Protein AF-A0A962YV84-F1 (afdb_monomer)

Nearest PDB structures (foldseek):
  8qz3-assembly1_A  TM=5.166E-01  e=6.695E-01  Homo sapiens
  8eow-assembly1_A  TM=6.060E-01  e=5.625E+00  Rattus norvegicus
  7l2t-assembly1_B  TM=4.753E-01  e=3.726E+00  Rattus norvegicus

Foldseek 3Di:
DPQDDDDDDPVRVCVQLVCLLVVVDPDDPPDHHDPVVVVVVVVSNVCSVVVVVVVVVVVVVLVVDPVNVVVVVVVVVVVVVVPPPDDDDDDPDDDPVNVVVVD

Structure (mmCIF, N/CA/C/O backbone):
data_AF-A0A962YV84-F1
#
_entry.id   AF-A0A962YV84-F1
#
loop_
_atom_site.group_PDB
_atom_site.id
_atom_site.type_symbol
_atom_site.label_atom_id
_atom_site.label_alt_id
_atom_site.label_comp_id
_atom_site.label_asym_id
_atom_site.label_entity_id
_atom_site.label_seq_id
_atom_site.pdbx_PDB_ins_code
_atom_site.Cartn_x
_atom_site.Cartn_y
_atom_site.Cartn_z
_atom_site.occupancy
_atom_site.B_iso_or_equiv
_atom_site.auth_seq_id
_atom_site.auth_comp_id
_atom_site.auth_asym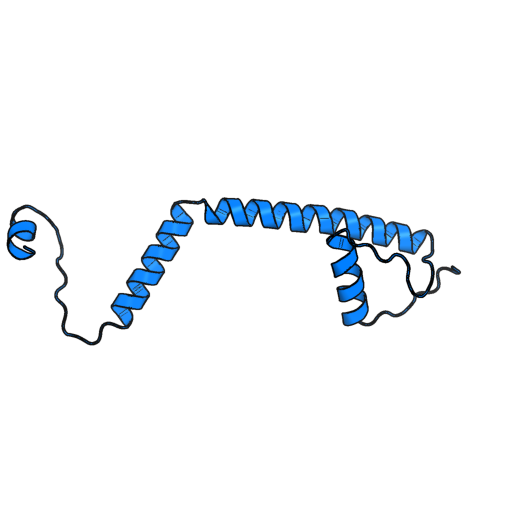_id
_atom_site.auth_atom_id
_atom_site.pdbx_PDB_model_num
ATOM 1 N N . ALA A 1 1 ? 13.436 -2.496 -28.064 1.00 61.78 1 ALA A N 1
ATOM 2 C CA . ALA A 1 1 ? 12.021 -2.086 -28.031 1.00 61.78 1 ALA A CA 1
ATOM 3 C C . ALA A 1 1 ? 11.907 -0.684 -28.610 1.00 61.78 1 ALA A C 1
ATOM 5 O O . ALA A 1 1 ? 12.604 0.204 -28.137 1.00 61.78 1 ALA A O 1
ATOM 6 N N . GLU A 1 2 ? 11.078 -0.475 -29.630 1.00 73.25 2 GLU A N 1
ATOM 7 C CA . GLU A 1 2 ? 10.985 0.791 -30.386 1.00 73.25 2 GLU A CA 1
ATOM 8 C C . GLU A 1 2 ? 10.256 1.927 -29.635 1.00 73.25 2 GLU A C 1
ATOM 10 O O . GLU A 1 2 ? 9.858 2.920 -30.233 1.00 73.25 2 GLU A O 1
ATOM 15 N N . GLY A 1 3 ? 10.026 1.788 -28.323 1.00 73.62 3 GLY A N 1
ATOM 16 C CA . GLY A 1 3 ? 9.298 2.779 -27.518 1.00 73.62 3 GLY A CA 1
ATOM 17 C C . GLY A 1 3 ? 7.810 2.894 -27.852 1.00 73.62 3 GLY A C 1
ATOM 18 O O . GLY A 1 3 ? 7.127 3.761 -27.311 1.00 73.62 3 GLY A O 1
ATOM 19 N N . GLN A 1 4 ? 7.295 2.019 -28.718 1.00 79.38 4 GLN A N 1
ATOM 20 C CA . GLN A 1 4 ? 5.891 2.022 -29.092 1.00 79.38 4 GLN A CA 1
ATOM 21 C C . GLN A 1 4 ? 5.011 1.688 -27.871 1.00 79.38 4 GLN A C 1
ATOM 23 O O . GLN A 1 4 ? 5.293 0.728 -27.139 1.00 79.38 4 GLN A O 1
ATOM 28 N N . PRO A 1 5 ? 3.942 2.464 -27.619 1.00 75.69 5 PRO A N 1
ATOM 29 C CA . PRO A 1 5 ? 3.059 2.228 -26.489 1.00 75.69 5 PRO A CA 1
ATOM 30 C C . PRO A 1 5 ? 2.317 0.900 -26.668 1.00 75.69 5 PRO A C 1
ATOM 32 O O . PRO A 1 5 ? 1.472 0.749 -27.549 1.00 75.69 5 PRO A O 1
ATOM 35 N N . THR A 1 6 ? 2.610 -0.066 -25.797 1.00 78.75 6 THR A N 1
ATOM 36 C CA . THR A 1 6 ? 1.857 -1.322 -25.729 1.00 78.75 6 THR A CA 1
ATOM 37 C C . THR A 1 6 ? 0.610 -1.103 -24.881 1.00 78.75 6 THR A C 1
ATOM 39 O O . THR A 1 6 ? 0.695 -0.660 -23.736 1.00 78.75 6 THR A O 1
ATOM 42 N N . ARG A 1 7 ? -0.567 -1.407 -25.432 1.00 81.69 7 ARG A N 1
ATOM 43 C CA . ARG A 1 7 ? -1.829 -1.287 -24.695 1.00 81.69 7 ARG A CA 1
ATOM 44 C C . ARG A 1 7 ? -2.026 -2.510 -23.803 1.00 81.69 7 ARG A C 1
ATOM 46 O O . ARG A 1 7 ? -2.344 -3.586 -24.296 1.00 81.69 7 ARG A O 1
ATOM 53 N N . MET A 1 8 ? -1.867 -2.334 -22.495 1.00 85.62 8 MET A N 1
ATOM 54 C CA . MET A 1 8 ? -2.274 -3.328 -21.499 1.00 85.62 8 MET A CA 1
ATOM 55 C C . MET A 1 8 ? -3.712 -3.057 -21.055 1.00 85.62 8 MET A C 1
ATOM 57 O O . MET A 1 8 ? -4.096 -1.905 -20.851 1.00 85.62 8 MET A O 1
ATOM 61 N N . SER A 1 9 ? -4.512 -4.111 -20.875 1.00 91.12 9 SER A N 1
ATOM 62 C CA . SER A 1 9 ? -5.784 -3.955 -20.165 1.00 91.12 9 SER A CA 1
ATOM 63 C C . SER A 1 9 ? -5.526 -3.698 -18.677 1.00 91.12 9 SER A C 1
ATOM 65 O O . SER A 1 9 ? -4.468 -4.055 -18.154 1.00 91.12 9 SER A O 1
ATOM 67 N N . PHE A 1 10 ? -6.508 -3.123 -17.978 1.00 91.88 10 PHE A N 1
ATOM 68 C CA . PHE A 1 10 ? -6.412 -2.873 -16.537 1.00 91.88 10 PHE A CA 1
ATOM 69 C C . PHE A 1 10 ? -6.016 -4.132 -15.750 1.00 91.88 10 PHE A C 1
ATOM 71 O O . PHE A 1 10 ? -5.132 -4.073 -14.903 1.00 91.88 10 PHE A O 1
ATOM 78 N N . PHE A 1 11 ? -6.604 -5.286 -16.079 1.00 93.12 11 PHE A N 1
ATOM 79 C CA . PHE A 1 11 ? -6.289 -6.552 -15.414 1.00 93.12 11 PHE A CA 1
ATOM 80 C C . PHE A 1 11 ? -4.844 -7.006 -15.643 1.00 93.12 11 PHE A C 1
ATOM 82 O O . PHE A 1 11 ? -4.211 -7.478 -14.705 1.00 93.12 11 PHE A O 1
ATOM 89 N N . HIS A 1 12 ? -4.298 -6.821 -16.850 1.00 90.00 12 HIS A N 1
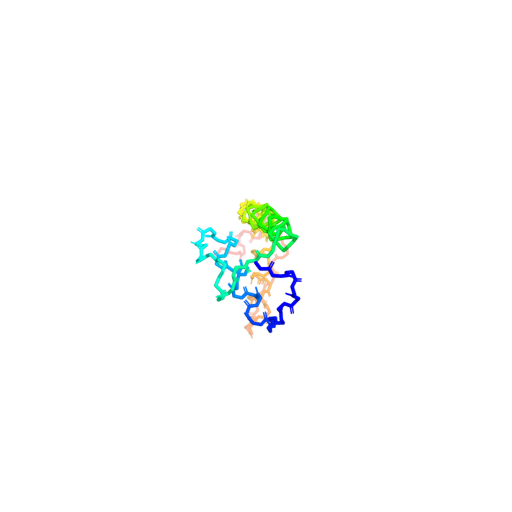ATOM 90 C CA . HIS A 1 12 ? -2.895 -7.144 -17.124 1.00 90.00 12 HIS A CA 1
ATOM 91 C C . HIS A 1 12 ? -1.949 -6.209 -16.371 1.00 90.00 12 HIS A C 1
ATOM 93 O O . HIS A 1 12 ? -0.993 -6.677 -15.764 1.00 90.00 12 HIS A O 1
ATOM 99 N N . ALA A 1 13 ? -2.238 -4.905 -16.360 1.00 91.12 13 ALA A N 1
ATOM 100 C CA . ALA A 1 13 ? -1.436 -3.932 -15.623 1.00 91.12 13 ALA A CA 1
ATOM 101 C C . ALA A 1 13 ? -1.479 -4.194 -14.107 1.00 91.12 13 ALA A C 1
ATOM 103 O O . ALA A 1 13 ? -0.446 -4.181 -13.442 1.00 91.12 13 ALA A O 1
ATOM 104 N N . PHE A 1 14 ? -2.662 -4.496 -13.565 1.00 91.81 14 PHE A N 1
ATOM 105 C CA . PHE A 1 14 ? -2.831 -4.841 -12.157 1.00 91.81 14 PHE A CA 1
ATOM 106 C C . PHE A 1 14 ? -2.093 -6.133 -11.796 1.00 91.81 14 PHE A C 1
ATOM 108 O O . PHE A 1 14 ? -1.388 -6.173 -10.790 1.00 91.81 14 PHE A O 1
ATOM 115 N N . TYR A 1 15 ? -2.196 -7.169 -12.632 1.00 91.81 15 TYR A N 1
ATOM 116 C CA . TYR A 1 15 ? -1.460 -8.420 -12.457 1.00 91.81 15 TYR A CA 1
ATOM 117 C C . TYR A 1 15 ? 0.060 -8.199 -12.492 1.00 91.81 15 TYR A C 1
ATOM 119 O O . TYR A 1 15 ? 0.761 -8.657 -11.590 1.00 91.81 15 TYR A O 1
ATOM 127 N N . PHE A 1 16 ? 0.548 -7.424 -13.470 1.00 92.12 16 PHE A N 1
ATOM 128 C CA . PHE A 1 16 ? 1.956 -7.050 -13.619 1.00 92.12 16 PHE A CA 1
ATOM 129 C C . PHE A 1 16 ? 2.514 -6.367 -12.367 1.00 92.12 16 PHE A C 1
ATOM 131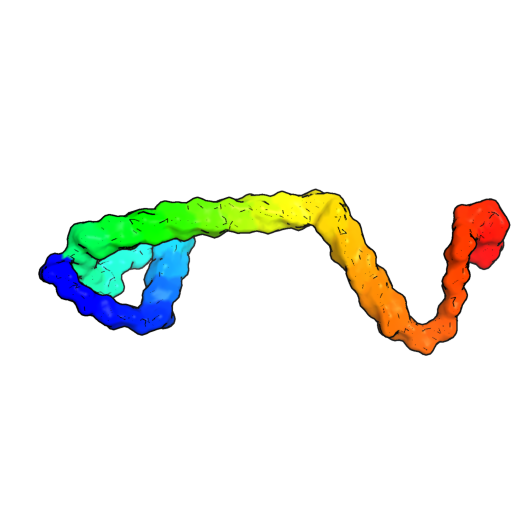 O O . PHE A 1 16 ? 3.538 -6.781 -11.818 1.00 92.12 16 PHE A O 1
ATOM 138 N N . ILE A 1 17 ? 1.818 -5.335 -11.883 1.00 92.62 17 ILE A N 1
ATOM 139 C CA . ILE A 1 17 ? 2.232 -4.608 -10.681 1.00 92.62 17 ILE A CA 1
ATOM 140 C C . ILE A 1 17 ? 2.129 -5.496 -9.444 1.00 92.62 17 ILE A C 1
ATOM 142 O O . ILE A 1 17 ? 3.011 -5.425 -8.599 1.00 92.62 17 ILE A O 1
ATOM 146 N N . SER A 1 18 ? 1.120 -6.366 -9.349 1.00 92.69 18 SER A N 1
ATOM 147 C CA . SER A 1 18 ? 0.929 -7.236 -8.184 1.00 92.69 18 SER A CA 1
ATOM 148 C C . SER A 1 18 ? 2.147 -8.126 -7.936 1.00 92.69 18 SER A C 1
ATOM 150 O O . SER A 1 18 ? 2.698 -8.089 -6.841 1.00 92.69 18 SER A O 1
ATOM 152 N N . TYR A 1 19 ? 2.626 -8.865 -8.945 1.00 92.88 19 TYR A N 1
ATOM 153 C CA . TYR A 1 19 ? 3.796 -9.735 -8.756 1.00 92.88 19 TYR A CA 1
ATOM 154 C C . TYR A 1 19 ? 5.114 -8.952 -8.673 1.00 92.88 19 TYR A C 1
ATOM 156 O O . TYR A 1 19 ? 6.091 -9.426 -8.092 1.00 92.88 19 TYR A O 1
ATOM 164 N N . THR A 1 20 ? 5.178 -7.763 -9.275 1.00 93.31 20 THR A N 1
ATOM 165 C CA . THR A 1 20 ? 6.384 -6.926 -9.247 1.00 93.31 20 THR A CA 1
ATOM 166 C C . THR A 1 20 ? 6.553 -6.267 -7.876 1.00 93.31 20 THR A C 1
ATOM 168 O O . THR A 1 20 ? 7.635 -6.319 -7.296 1.00 93.31 20 THR A O 1
ATOM 171 N N . ALA A 1 21 ? 5.475 -5.710 -7.320 1.00 93.25 21 ALA A N 1
ATOM 172 C CA . ALA A 1 21 ? 5.456 -5.048 -6.017 1.00 93.25 21 ALA A CA 1
ATOM 173 C C . ALA A 1 21 ? 5.747 -6.015 -4.860 1.00 93.25 21 ALA A C 1
ATOM 175 O O . ALA A 1 21 ? 6.395 -5.635 -3.885 1.00 93.25 21 ALA A O 1
ATOM 176 N N . THR A 1 22 ? 5.317 -7.275 -4.982 1.00 92.06 22 THR A N 1
ATOM 177 C CA . THR A 1 22 ? 5.618 -8.350 -4.020 1.00 92.06 22 THR A CA 1
ATOM 178 C C . THR A 1 22 ? 6.943 -9.056 -4.308 1.00 92.06 22 THR A C 1
ATOM 180 O O . THR A 1 22 ? 7.138 -10.187 -3.869 1.00 92.06 22 THR A O 1
ATOM 183 N N . THR A 1 23 ? 7.825 -8.435 -5.098 1.00 92.06 23 THR A N 1
ATOM 184 C CA . THR A 1 23 ? 9.181 -8.916 -5.406 1.00 92.06 23 THR A CA 1
ATOM 185 C C . THR A 1 23 ? 9.254 -10.322 -6.023 1.00 92.06 23 THR A C 1
ATOM 187 O O . THR A 1 23 ? 10.293 -10.966 -5.929 1.00 92.06 23 THR A O 1
ATOM 190 N N . ILE A 1 24 ? 8.180 -10.817 -6.657 1.00 93.94 24 ILE A N 1
ATOM 191 C CA . ILE A 1 24 ? 8.202 -12.087 -7.411 1.00 93.94 24 ILE A CA 1
ATOM 192 C C . ILE A 1 24 ? 8.907 -11.863 -8.752 1.00 93.94 24 ILE A C 1
ATOM 194 O O . ILE A 1 24 ? 9.795 -12.622 -9.118 1.00 93.94 24 ILE A O 1
ATOM 198 N N . GLY A 1 25 ? 8.521 -10.797 -9.465 1.00 87.81 25 GLY A N 1
ATOM 199 C CA . GLY A 1 25 ? 9.252 -10.271 -10.621 1.00 87.81 25 GLY A CA 1
ATOM 200 C C . GLY A 1 25 ? 9.451 -11.246 -11.789 1.00 87.81 25 GLY A C 1
ATOM 201 O O . GLY A 1 25 ? 10.581 -11.600 -12.103 1.00 87.81 25 GLY A O 1
ATOM 202 N N . PHE A 1 26 ? 8.384 -11.601 -12.515 1.00 88.12 26 PHE A N 1
ATOM 203 C CA . PHE A 1 26 ? 8.485 -12.450 -13.717 1.00 88.12 26 PHE A CA 1
ATOM 204 C C . PHE A 1 26 ? 9.210 -11.802 -14.916 1.00 88.12 26 PHE A C 1
ATOM 206 O O . PHE A 1 26 ? 9.447 -12.469 -15.917 1.00 88.12 26 PHE A O 1
ATOM 213 N N . GLY A 1 27 ? 9.583 -10.522 -14.828 1.00 84.00 27 GLY A N 1
ATOM 214 C CA . GLY A 1 27 ? 10.294 -9.797 -15.884 1.00 84.00 27 GLY A CA 1
ATOM 215 C C . GLY A 1 27 ? 9.381 -9.075 -16.884 1.00 84.00 27 GLY A C 1
ATOM 216 O O . GLY A 1 27 ? 8.188 -8.878 -16.644 1.00 84.00 27 GLY A O 1
ATOM 217 N N . GLU A 1 28 ? 9.974 -8.642 -18.001 1.00 80.38 28 GLU A N 1
ATOM 218 C CA . GLU A 1 28 ? 9.356 -7.813 -19.054 1.00 80.38 28 GLU A CA 1
ATOM 219 C C . GLU A 1 28 ? 8.651 -8.676 -20.125 1.00 80.38 28 GLU A C 1
ATOM 221 O O . GLU A 1 28 ? 9.027 -8.684 -21.296 1.00 80.38 28 GLU A O 1
ATOM 226 N N . ILE A 1 29 ? 7.651 -9.464 -19.716 1.00 72.19 29 ILE A N 1
ATOM 227 C CA . ILE A 1 29 ? 6.909 -10.388 -20.597 1.00 72.19 29 ILE A CA 1
ATOM 228 C C . ILE A 1 29 ? 5.605 -9.710 -21.074 1.00 72.19 29 ILE A C 1
ATOM 230 O O . ILE A 1 29 ? 4.925 -9.098 -20.247 1.00 72.19 29 ILE A O 1
ATOM 234 N N . PRO A 1 30 ? 5.184 -9.814 -22.358 1.00 69.50 30 PRO A N 1
ATOM 235 C CA . PRO A 1 30 ? 5.768 -10.592 -23.464 1.00 69.50 30 PRO A CA 1
ATOM 236 C C . PRO A 1 30 ? 6.807 -9.853 -24.317 1.00 69.50 30 PRO A C 1
ATOM 238 O O . PRO A 1 30 ? 7.516 -10.501 -25.079 1.00 69.50 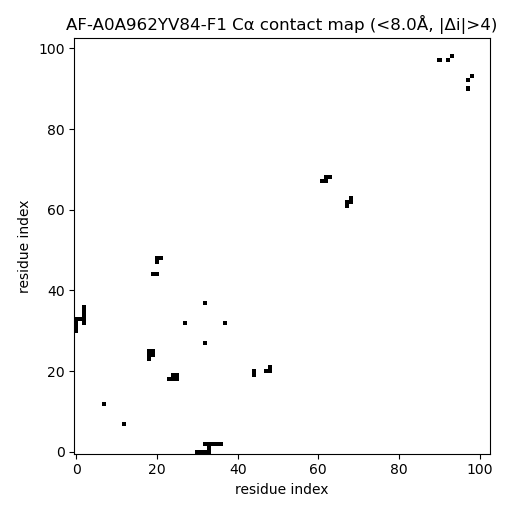30 PRO A O 1
ATOM 241 N N . ASN A 1 31 ? 6.902 -8.526 -24.207 1.00 80.31 31 ASN A N 1
ATOM 242 C CA . ASN A 1 31 ? 7.846 -7.713 -24.971 1.00 80.31 31 ASN A CA 1
ATOM 243 C C . ASN A 1 31 ? 8.722 -6.903 -24.020 1.00 80.31 31 ASN A C 1
ATOM 245 O O . ASN A 1 31 ? 8.205 -6.280 -23.092 1.00 80.31 31 ASN A O 1
ATOM 249 N N . ALA A 1 32 ? 10.020 -6.844 -24.320 1.00 85.44 32 ALA A N 1
ATOM 250 C CA . ALA A 1 32 ? 10.957 -5.997 -23.595 1.00 85.44 32 ALA A CA 1
ATOM 251 C C . ALA A 1 32 ? 10.513 -4.527 -23.628 1.00 85.44 32 ALA A C 1
ATOM 253 O O . ALA A 1 32 ? 10.010 -4.035 -24.645 1.00 85.44 32 ALA A O 1
ATOM 254 N N . PHE A 1 33 ? 10.741 -3.822 -22.528 1.00 88.50 33 PHE A N 1
ATOM 255 C CA . PHE A 1 33 ? 10.410 -2.410 -22.399 1.00 88.50 33 PHE A CA 1
ATOM 256 C C . PHE A 1 33 ? 11.489 -1.524 -23.030 1.00 88.50 33 PHE A C 1
ATOM 258 O O . PHE A 1 33 ? 12.657 -1.901 -23.142 1.00 88.50 33 PHE A O 1
ATOM 265 N N . SER A 1 34 ? 11.101 -0.332 -23.484 1.00 90.94 34 SER A N 1
ATOM 266 C CA . SER A 1 34 ? 12.061 0.726 -23.817 1.00 90.94 34 SER A CA 1
ATOM 267 C C . SER A 1 34 ? 12.660 1.332 -22.548 1.00 90.94 34 SER A C 1
ATOM 269 O O . SER A 1 34 ? 12.078 1.240 -21.470 1.00 90.94 34 SER A O 1
ATOM 271 N N . GLU A 1 35 ? 13.783 2.039 -22.672 1.00 91.31 35 GLU A N 1
ATOM 272 C CA . GLU A 1 35 ? 14.425 2.714 -21.532 1.00 91.31 35 GLU A CA 1
ATOM 273 C C . GLU A 1 35 ? 13.485 3.702 -20.816 1.00 91.31 35 GLU A C 1
ATOM 275 O O . GLU A 1 35 ? 13.448 3.767 -19.589 1.00 91.31 35 GLU A O 1
ATOM 280 N N . SER A 1 36 ? 12.637 4.408 -21.568 1.00 90.38 36 SER A N 1
ATOM 281 C CA . SER A 1 36 ? 11.605 5.286 -21.001 1.00 90.38 36 SER A CA 1
ATOM 282 C C . SER A 1 36 ? 10.534 4.526 -20.208 1.00 90.38 36 SER A C 1
ATOM 284 O O . SER A 1 36 ? 10.115 4.975 -19.143 1.00 90.38 36 SER A O 1
ATOM 286 N N . GLN A 1 37 ? 10.104 3.360 -20.696 1.00 90.31 37 GLN A N 1
ATOM 287 C CA . GLN A 1 37 ? 9.153 2.497 -19.998 1.00 90.31 37 GLN A CA 1
ATOM 288 C C . GLN A 1 37 ? 9.790 1.895 -18.741 1.00 90.31 37 GLN A C 1
ATOM 290 O O . GLN A 1 37 ? 9.155 1.874 -17.692 1.00 90.31 37 GLN A O 1
ATOM 295 N N . ARG A 1 38 ? 11.062 1.489 -18.804 1.00 92.19 38 ARG A N 1
ATOM 296 C CA . ARG A 1 38 ? 11.818 1.006 -17.639 1.00 92.19 38 ARG A CA 1
ATOM 297 C C . ARG A 1 38 ? 11.918 2.057 -16.550 1.00 92.19 38 ARG A C 1
ATOM 299 O O . ARG A 1 38 ? 11.646 1.740 -15.398 1.00 92.19 38 ARG A O 1
ATOM 306 N N . LEU A 1 39 ? 12.227 3.304 -16.904 1.00 94.19 39 LEU A N 1
ATOM 307 C CA . LEU A 1 39 ? 12.256 4.407 -15.942 1.00 94.19 39 LEU A CA 1
ATOM 308 C C . LEU A 1 39 ? 10.906 4.569 -15.227 1.00 94.19 39 LEU A C 1
ATOM 310 O O . LEU A 1 39 ? 10.863 4.725 -14.007 1.00 94.19 39 LEU A O 1
ATOM 314 N N . TRP A 1 40 ? 9.803 4.474 -15.974 1.00 92.12 40 TRP A N 1
ATOM 315 C CA . TRP A 1 40 ? 8.463 4.509 -15.394 1.00 92.12 40 TRP A CA 1
ATOM 316 C C . TRP A 1 40 ? 8.207 3.331 -14.444 1.00 92.12 40 TRP A C 1
ATOM 318 O O . TRP A 1 40 ? 7.740 3.530 -13.324 1.00 92.12 40 TRP A O 1
ATOM 328 N N . ILE A 1 41 ? 8.569 2.111 -14.843 1.00 92.44 41 ILE A N 1
ATOM 329 C CA . ILE A 1 41 ? 8.404 0.927 -13.993 1.00 92.44 41 ILE A CA 1
ATOM 330 C C . ILE A 1 41 ? 9.277 1.003 -12.736 1.00 92.44 41 ILE A C 1
ATOM 332 O O . ILE A 1 41 ? 8.805 0.640 -11.663 1.00 92.44 41 ILE A O 1
ATOM 336 N N . ILE A 1 42 ? 10.498 1.537 -12.821 1.00 94.88 42 ILE A N 1
ATOM 337 C CA . ILE A 1 42 ? 11.366 1.778 -11.658 1.00 94.88 42 ILE A CA 1
ATOM 338 C C . ILE A 1 42 ? 10.670 2.697 -10.645 1.00 94.88 42 ILE A C 1
ATOM 340 O O . ILE A 1 42 ? 10.659 2.397 -9.450 1.00 94.88 42 ILE A O 1
ATOM 344 N N . LEU A 1 43 ? 10.036 3.781 -11.107 1.00 95.88 43 LEU A N 1
ATOM 345 C CA . LEU A 1 43 ? 9.245 4.656 -10.236 1.00 95.88 43 LEU A CA 1
ATOM 346 C C . LEU A 1 43 ? 8.078 3.899 -9.589 1.00 95.88 43 LEU A C 1
ATOM 348 O O . LEU A 1 43 ? 7.888 3.994 -8.375 1.00 95.88 43 LEU A O 1
ATOM 352 N N . CYS A 1 44 ? 7.328 3.107 -10.363 1.00 94.75 44 CYS A N 1
ATOM 353 C CA . CYS A 1 44 ? 6.244 2.280 -9.828 1.00 94.75 44 CYS A CA 1
ATOM 354 C C . CYS A 1 44 ? 6.738 1.285 -8.767 1.00 94.75 44 CYS A C 1
ATOM 356 O O . CYS A 1 44 ? 6.076 1.122 -7.743 1.00 94.75 44 CYS A O 1
ATOM 358 N N . ILE A 1 45 ? 7.899 0.653 -8.976 1.00 94.62 45 ILE A N 1
ATOM 359 C CA . ILE A 1 45 ? 8.507 -0.279 -8.019 1.00 94.62 45 ILE A CA 1
ATOM 360 C C . ILE A 1 45 ? 8.769 0.434 -6.695 1.00 94.62 45 ILE A C 1
ATOM 362 O O . ILE A 1 45 ? 8.224 0.013 -5.675 1.00 94.62 45 ILE A O 1
ATOM 366 N N . TYR A 1 46 ? 9.525 1.536 -6.700 1.00 95.25 46 TYR A N 1
ATOM 367 C CA . TYR A 1 46 ? 9.863 2.243 -5.462 1.00 95.25 46 TYR A CA 1
ATOM 368 C C . TYR A 1 46 ? 8.624 2.751 -4.719 1.00 95.25 46 TYR A C 1
ATOM 370 O O . TYR A 1 46 ? 8.525 2.570 -3.506 1.00 95.25 46 TYR A O 1
ATOM 378 N N . LEU A 1 47 ? 7.645 3.313 -5.435 1.00 95.62 47 LEU A N 1
ATOM 379 C CA . LEU A 1 47 ? 6.388 3.757 -4.829 1.00 95.62 47 LEU A CA 1
ATOM 380 C C . LEU A 1 47 ? 5.595 2.591 -4.227 1.00 95.62 47 LEU A C 1
ATOM 382 O O . LEU A 1 47 ? 5.089 2.706 -3.112 1.00 95.62 47 LEU A O 1
ATOM 386 N N . SER A 1 48 ? 5.501 1.466 -4.941 1.00 94.62 48 SER A N 1
ATOM 387 C CA . SER A 1 48 ? 4.752 0.299 -4.471 1.00 94.62 48 SER A CA 1
ATOM 388 C C . SER A 1 48 ? 5.375 -0.311 -3.216 1.00 94.62 48 SER A C 1
ATOM 390 O O . SER A 1 48 ? 4.657 -0.552 -2.248 1.00 94.62 48 SER A O 1
ATOM 392 N N . VAL A 1 49 ? 6.702 -0.487 -3.198 1.00 94.06 49 VAL A N 1
ATOM 393 C CA . VAL A 1 49 ? 7.438 -1.086 -2.078 1.00 94.06 49 VAL A CA 1
ATOM 394 C C . VAL A 1 49 ? 7.312 -0.232 -0.822 1.00 94.06 49 VAL A C 1
ATOM 396 O O . VAL A 1 49 ? 6.960 -0.748 0.237 1.00 94.06 49 VAL A O 1
ATOM 399 N N . ILE A 1 50 ? 7.522 1.082 -0.943 1.00 94.81 50 ILE A N 1
ATOM 400 C CA . ILE A 1 50 ? 7.348 2.016 0.176 1.00 94.81 50 ILE A CA 1
ATOM 401 C C . ILE A 1 50 ? 5.891 1.995 0.662 1.00 94.81 50 ILE A C 1
ATOM 403 O O . ILE A 1 50 ? 5.640 1.922 1.866 1.00 94.81 50 ILE A O 1
ATOM 407 N N . GLY A 1 51 ? 4.930 2.015 -0.267 1.00 94.19 51 GLY A N 1
ATOM 408 C CA . GLY A 1 51 ? 3.503 2.050 0.036 1.00 94.19 51 GLY A CA 1
ATOM 409 C C . GLY A 1 51 ? 3.014 0.830 0.815 1.00 94.19 51 GLY A C 1
ATOM 410 O O . GLY A 1 51 ? 2.364 0.992 1.852 1.00 94.19 51 GLY A O 1
ATOM 411 N N . TRP A 1 52 ? 3.326 -0.390 0.363 1.00 91.88 52 TRP A N 1
ATOM 412 C CA . TRP A 1 52 ? 2.872 -1.594 1.065 1.00 91.88 52 TRP A CA 1
ATOM 413 C C . TRP A 1 52 ? 3.637 -1.820 2.374 1.00 91.88 52 TRP A C 1
ATOM 415 O O . TRP A 1 52 ? 3.009 -2.185 3.367 1.00 91.88 52 TRP A O 1
ATOM 425 N N . ALA A 1 53 ? 4.945 -1.534 2.424 1.00 93.50 53 ALA A N 1
ATOM 426 C CA . ALA A 1 53 ? 5.737 -1.664 3.648 1.00 93.50 53 ALA A CA 1
ATOM 427 C C . ALA A 1 53 ? 5.229 -0.726 4.754 1.00 93.50 53 ALA A C 1
ATOM 429 O O . ALA A 1 53 ? 4.998 -1.164 5.884 1.00 93.50 53 ALA A O 1
ATOM 430 N N . TYR A 1 54 ? 4.973 0.545 4.417 1.00 95.75 54 TYR A N 1
ATOM 431 C CA . TYR A 1 54 ? 4.361 1.497 5.345 1.00 95.75 54 TYR A CA 1
ATOM 432 C C . TYR A 1 54 ? 2.966 1.038 5.773 1.00 95.75 54 TYR A C 1
ATOM 434 O O . TYR A 1 54 ? 2.649 1.069 6.958 1.00 95.75 54 TYR A O 1
ATOM 442 N N . SER A 1 55 ? 2.146 0.571 4.827 1.00 95.12 55 SER A N 1
ATOM 443 C CA . SER A 1 55 ? 0.776 0.127 5.106 1.00 95.12 55 SER A CA 1
ATOM 444 C C . SER A 1 55 ? 0.736 -1.057 6.075 1.00 95.12 55 SER A C 1
ATOM 446 O O . SER A 1 55 ? -0.080 -1.056 6.992 1.00 95.12 55 SER A O 1
ATOM 448 N N . ILE A 1 56 ? 1.635 -2.037 5.930 1.00 95.12 56 ILE A N 1
ATOM 449 C CA . ILE A 1 56 ? 1.761 -3.145 6.889 1.00 95.12 56 ILE A CA 1
ATOM 450 C C . ILE A 1 56 ? 2.224 -2.627 8.250 1.00 95.12 56 ILE A C 1
ATOM 452 O O . ILE A 1 56 ? 1.627 -2.988 9.262 1.00 95.12 56 ILE A O 1
ATOM 456 N N . GLY A 1 57 ? 3.236 -1.757 8.293 1.00 94.75 57 GLY A N 1
ATOM 457 C CA . GLY A 1 57 ? 3.700 -1.156 9.546 1.00 94.75 57 GLY A CA 1
ATOM 458 C C . GLY A 1 57 ? 2.591 -0.394 10.277 1.00 94.75 57 GLY A C 1
ATOM 459 O O . GLY A 1 57 ? 2.363 -0.616 11.464 1.00 94.75 57 GLY A O 1
ATOM 460 N N . ALA A 1 58 ? 1.847 0.445 9.557 1.00 94.81 58 ALA A N 1
ATOM 461 C CA . ALA A 1 58 ? 0.720 1.205 10.084 1.00 94.81 58 ALA A CA 1
ATOM 462 C C . ALA A 1 58 ? -0.426 0.293 10.545 1.00 94.81 58 ALA A C 1
ATOM 464 O O . ALA A 1 58 ? -1.004 0.524 11.605 1.00 94.81 58 ALA A O 1
ATOM 465 N N . LEU A 1 59 ? -0.732 -0.768 9.791 1.00 94.38 59 LEU A N 1
ATOM 466 C CA . LEU A 1 59 ? -1.753 -1.744 10.168 1.00 94.38 59 LEU A CA 1
ATOM 467 C C . LEU A 1 59 ? -1.368 -2.486 11.454 1.00 94.38 59 LEU A C 1
ATOM 469 O O . LEU A 1 59 ? -2.196 -2.622 12.351 1.00 94.38 59 LEU A O 1
ATOM 473 N N . LEU A 1 60 ? -0.117 -2.936 11.567 1.00 93.81 60 LEU A N 1
ATOM 474 C CA . LEU A 1 60 ? 0.386 -3.596 12.772 1.00 93.81 60 LEU A CA 1
ATOM 475 C C . LEU A 1 60 ? 0.377 -2.650 13.978 1.00 93.81 60 LEU A C 1
ATOM 477 O O . LEU A 1 60 ? -0.065 -3.053 15.053 1.00 93.81 60 LEU A O 1
ATOM 481 N N . ALA A 1 61 ? 0.791 -1.394 13.795 1.00 93.00 61 ALA A N 1
ATOM 482 C CA . ALA A 1 61 ? 0.730 -0.374 14.839 1.00 93.00 61 ALA A CA 1
ATOM 483 C C . ALA A 1 61 ? -0.716 -0.118 15.298 1.00 93.00 61 ALA A C 1
ATOM 485 O O . ALA A 1 61 ? -0.985 -0.092 16.496 1.00 93.00 61 ALA A O 1
ATOM 486 N N . LEU A 1 62 ? -1.665 -0.019 14.360 1.00 91.81 62 LEU A N 1
ATOM 487 C CA . LEU A 1 62 ? -3.084 0.171 14.667 1.00 91.81 62 LEU A CA 1
ATOM 488 C C . LEU A 1 62 ? -3.679 -1.021 15.430 1.00 91.81 62 LEU A C 1
ATOM 490 O O . LEU A 1 62 ? -4.469 -0.831 16.350 1.00 91.81 62 LEU A O 1
ATOM 494 N N . LEU A 1 63 ? -3.297 -2.253 15.083 1.00 88.75 63 LEU A N 1
ATOM 495 C CA . LEU A 1 63 ? -3.746 -3.454 15.799 1.00 88.75 63 LEU A CA 1
ATOM 496 C C . LEU A 1 63 ? -3.218 -3.512 17.244 1.00 88.75 63 LEU A C 1
ATOM 498 O O . LEU A 1 63 ? -3.882 -4.068 18.125 1.00 88.75 63 LEU A O 1
ATOM 502 N N . GLN A 1 64 ? -2.041 -2.935 17.493 1.00 88.31 64 GLN A N 1
ATOM 503 C CA . GLN A 1 64 ? -1.446 -2.825 18.827 1.00 88.31 64 GLN A CA 1
ATOM 504 C C . GLN A 1 64 ? -1.977 -1.625 19.628 1.00 88.31 64 GLN A C 1
ATOM 506 O O . GLN A 1 64 ? -1.790 -1.580 20.843 1.00 88.31 64 GLN A O 1
ATOM 511 N N . ASP A 1 65 ? -2.668 -0.678 18.988 1.00 91.38 65 ASP A N 1
ATOM 512 C CA . ASP A 1 65 ? -3.201 0.514 19.644 1.00 91.38 65 ASP A CA 1
ATOM 513 C C . ASP A 1 65 ? -4.341 0.157 20.621 1.00 91.38 65 ASP A C 1
ATOM 515 O O . ASP A 1 65 ? -5.388 -0.394 20.255 1.00 91.38 65 ASP A O 1
ATOM 519 N N . GLN A 1 66 ? -4.151 0.504 21.896 1.00 85.88 66 GLN A N 1
ATOM 520 C CA . GLN A 1 66 ? -5.121 0.247 22.959 1.00 85.88 66 GLN A CA 1
ATOM 521 C C . GLN A 1 66 ? -6.459 0.966 22.719 1.00 85.88 66 GLN A C 1
ATOM 523 O O . GLN A 1 66 ? -7.514 0.423 23.058 1.00 85.88 66 GLN A O 1
ATOM 528 N N . ASN A 1 67 ? -6.444 2.155 22.110 1.00 86.44 67 ASN A N 1
ATOM 529 C CA . ASN A 1 67 ? -7.648 2.899 21.749 1.00 86.44 67 ASN A CA 1
ATOM 530 C C . ASN A 1 67 ? -8.425 2.179 20.650 1.00 86.44 67 ASN A C 1
ATOM 532 O O . ASN A 1 67 ? -9.649 2.075 20.745 1.00 86.44 67 AS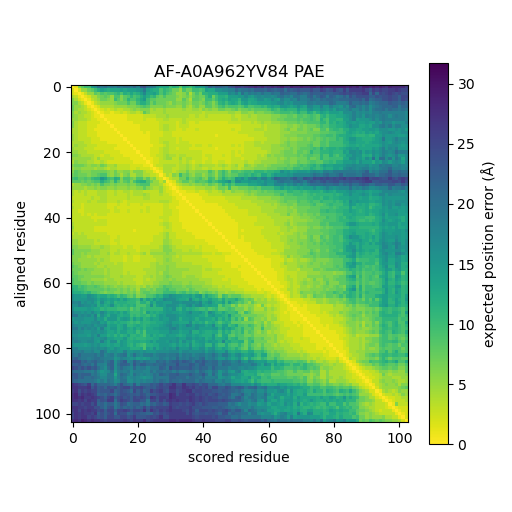N A O 1
ATOM 536 N N . PHE A 1 68 ? -7.732 1.626 19.650 1.00 84.25 68 PHE A N 1
ATOM 537 C CA . PHE A 1 68 ? -8.373 0.824 18.608 1.00 84.25 68 PHE A CA 1
ATOM 538 C C . PHE A 1 68 ? -9.038 -0.421 19.207 1.00 84.25 68 PHE A C 1
ATOM 540 O O . PHE A 1 68 ? -10.219 -0.682 18.961 1.00 84.25 68 PHE A O 1
ATOM 547 N N . GLN A 1 69 ? -8.333 -1.148 20.078 1.00 86.56 69 GLN A N 1
ATOM 548 C CA . GLN A 1 69 ? -8.907 -2.304 20.773 1.00 86.56 69 GLN A CA 1
ATOM 549 C C . GLN A 1 69 ? -10.114 -1.926 21.643 1.00 86.56 69 GLN A C 1
ATOM 551 O O . GLN A 1 69 ? -11.117 -2.646 21.659 1.00 86.56 69 GLN A O 1
ATOM 556 N N . ASN A 1 70 ? -10.052 -0.787 22.338 1.00 89.19 70 ASN A N 1
ATOM 557 C CA . ASN A 1 70 ? -11.158 -0.277 23.144 1.00 89.19 70 ASN A CA 1
ATOM 558 C C . ASN A 1 70 ? -12.367 0.089 22.273 1.00 89.19 70 ASN A C 1
ATOM 560 O O . ASN A 1 70 ? -13.484 -0.320 22.590 1.00 89.19 70 ASN A O 1
ATOM 564 N N . ALA A 1 71 ? -12.159 0.773 21.146 1.00 87.94 71 ALA A N 1
ATOM 565 C CA . ALA A 1 71 ? -13.218 1.114 20.200 1.00 87.94 71 ALA A CA 1
ATOM 566 C C . ALA A 1 71 ? -13.889 -0.143 19.620 1.00 87.94 71 ALA A C 1
ATOM 568 O O . ALA A 1 71 ? -15.118 -0.248 19.613 1.00 87.94 71 ALA A O 1
ATOM 569 N N . VAL A 1 72 ? -13.099 -1.147 19.219 1.00 89.69 72 VAL A N 1
ATOM 570 C CA . VAL A 1 72 ? -13.619 -2.441 18.746 1.00 89.69 72 VAL A CA 1
ATOM 571 C C . VAL A 1 72 ? -14.417 -3.150 19.844 1.00 89.69 72 VAL A C 1
ATOM 573 O O . VAL A 1 72 ? -15.488 -3.696 19.567 1.00 89.69 72 VAL A O 1
ATOM 576 N N . ARG A 1 73 ? -13.941 -3.130 21.097 1.00 87.69 73 ARG A N 1
ATOM 577 C CA . ARG A 1 73 ? -14.646 -3.729 22.243 1.00 87.69 73 ARG A CA 1
ATOM 578 C C . ARG A 1 73 ? -15.986 -3.040 22.501 1.00 87.69 73 ARG A C 1
ATOM 580 O O . ARG A 1 73 ? -16.995 -3.732 22.627 1.00 87.69 73 ARG A O 1
ATOM 587 N N . VAL A 1 74 ? -16.020 -1.708 22.508 1.00 90.62 74 VAL A N 1
ATOM 588 C CA . VAL A 1 74 ? -17.254 -0.919 22.667 1.00 90.62 74 VAL A CA 1
ATOM 589 C C . VAL A 1 74 ? -18.228 -1.194 21.522 1.00 90.62 74 VAL A C 1
ATOM 591 O O . VAL A 1 74 ? -19.413 -1.417 21.762 1.00 90.62 74 VAL A O 1
ATOM 594 N N . GLN A 1 75 ? -17.752 -1.261 20.276 1.00 90.62 75 GLN A N 1
ATOM 595 C CA . GLN A 1 75 ? -18.608 -1.565 19.130 1.00 90.62 75 GLN A CA 1
ATOM 596 C C . GLN A 1 75 ? -19.193 -2.982 19.194 1.00 90.62 75 GLN A C 1
ATOM 598 O O . GLN A 1 75 ? -20.370 -3.175 18.881 1.00 90.62 75 GLN A O 1
ATOM 603 N N . ARG A 1 76 ? -18.406 -3.973 19.637 1.00 90.31 76 ARG A N 1
ATOM 604 C CA . ARG A 1 76 ? -18.904 -5.334 19.891 1.00 90.31 76 ARG A CA 1
ATOM 605 C C . ARG A 1 76 ? -19.947 -5.346 21.006 1.00 90.31 76 ARG A C 1
ATOM 607 O O . ARG A 1 76 ? -21.016 -5.910 20.797 1.00 90.31 76 ARG A O 1
ATOM 614 N N . PHE A 1 77 ? -19.674 -4.687 22.132 1.00 90.12 77 PHE A N 1
ATOM 615 C CA . PHE A 1 77 ? -20.619 -4.574 23.245 1.00 90.12 77 PHE A CA 1
ATOM 616 C C . PHE A 1 77 ? -21.941 -3.936 22.799 1.00 90.12 77 PHE A C 1
ATOM 618 O O . PHE A 1 77 ? -23.000 -4.528 22.980 1.00 90.12 77 PHE A O 1
ATOM 625 N N . ASN A 1 78 ? -21.888 -2.804 22.093 1.00 90.06 78 ASN A N 1
ATOM 626 C CA . ASN A 1 78 ? -23.074 -2.144 21.543 1.00 90.06 78 ASN A CA 1
ATOM 627 C C . ASN A 1 78 ? -23.863 -3.043 20.585 1.00 90.06 78 ASN A C 1
ATOM 629 O O . ASN A 1 78 ? -25.093 -3.002 20.566 1.00 90.06 78 ASN A O 1
ATOM 633 N N . ARG A 1 79 ? -23.179 -3.865 19.778 1.00 90.38 79 ARG A N 1
ATOM 634 C CA . ARG A 1 79 ? -23.847 -4.813 18.880 1.00 90.38 79 ARG A CA 1
ATOM 635 C C . ARG A 1 79 ? -24.580 -5.903 19.657 1.00 90.38 79 ARG A C 1
ATOM 637 O O . ARG A 1 79 ? -25.704 -6.221 19.278 1.00 90.38 79 ARG A O 1
ATOM 644 N N . VAL A 1 80 ? -23.973 -6.427 20.722 1.00 88.75 80 VAL A N 1
ATOM 645 C CA . VAL A 1 80 ? -24.598 -7.411 21.621 1.00 88.75 80 VAL A CA 1
ATOM 646 C C . VAL A 1 80 ? -25.820 -6.802 22.304 1.00 88.75 80 VAL A C 1
ATOM 648 O O . VAL A 1 80 ? -26.905 -7.360 22.186 1.00 88.75 80 VAL A O 1
ATOM 651 N N . VAL A 1 81 ? -25.685 -5.616 22.908 1.00 89.06 81 VAL A N 1
ATOM 652 C CA . VAL A 1 81 ? -26.802 -4.907 23.558 1.00 89.06 81 VAL A CA 1
ATOM 653 C C . VAL A 1 81 ? -27.947 -4.652 22.572 1.00 89.06 81 VAL A C 1
ATOM 655 O O . VAL A 1 81 ? -29.100 -4.897 22.900 1.00 89.06 81 VAL A O 1
ATOM 658 N N . ARG A 1 82 ? -27.652 -4.249 21.327 1.00 87.81 82 ARG A N 1
ATOM 659 C CA . ARG A 1 82 ? -28.677 -4.067 20.280 1.00 87.81 82 ARG A CA 1
ATOM 660 C C . ARG A 1 82 ? -29.423 -5.348 19.890 1.00 87.81 82 ARG A C 1
ATOM 662 O O . ARG A 1 82 ? -30.519 -5.244 19.352 1.00 87.81 82 ARG A O 1
ATOM 669 N N . HIS A 1 83 ? -28.825 -6.524 20.077 1.00 89.81 83 HIS A N 1
ATOM 670 C CA . HIS A 1 83 ? -29.458 -7.809 19.754 1.00 89.81 83 HIS A CA 1
ATOM 671 C C . HIS A 1 83 ? -30.140 -8.456 20.962 1.00 89.81 83 HIS A C 1
ATOM 673 O O . HIS A 1 83 ? -30.822 -9.466 20.789 1.00 89.81 83 HIS A O 1
ATOM 679 N N . LEU A 1 84 ? -29.987 -7.889 22.160 1.00 87.81 84 LEU A N 1
ATOM 680 C CA . LEU A 1 84 ? -30.626 -8.394 23.364 1.00 87.81 84 LEU A CA 1
ATOM 681 C C . LEU A 1 84 ? -32.137 -8.129 23.270 1.00 87.81 84 LEU A C 1
ATOM 683 O O . LEU A 1 84 ? -32.583 -6.983 23.280 1.00 87.81 84 LEU A O 1
ATOM 687 N N . ARG A 1 85 ? -32.921 -9.198 23.093 1.00 84.56 85 ARG A N 1
ATOM 688 C CA . ARG A 1 85 ? -34.395 -9.146 22.979 1.00 84.56 85 ARG A CA 1
ATOM 689 C C . ARG A 1 85 ? -35.113 -9.468 24.288 1.00 84.56 85 ARG A C 1
ATOM 691 O O . ARG A 1 85 ? -36.338 -9.437 24.344 1.00 84.56 85 ARG A O 1
ATOM 698 N N . GLU A 1 86 ? -34.350 -9.808 25.313 1.00 85.81 86 GLU A N 1
ATOM 699 C CA . GLU A 1 86 ? 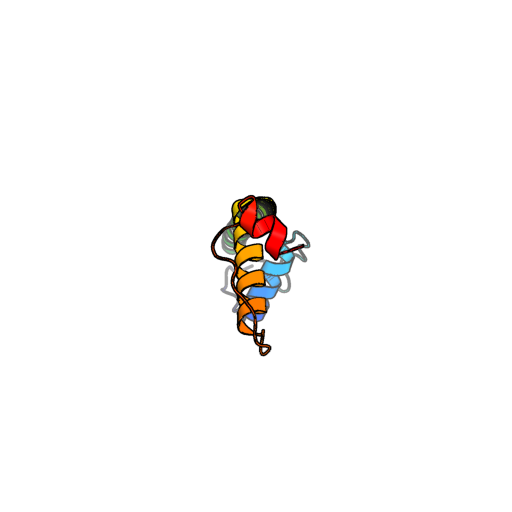-34.832 -10.176 26.638 1.00 85.81 86 GLU A CA 1
ATOM 700 C C . GLU A 1 86 ? -34.956 -8.910 27.496 1.00 85.81 86 GLU A C 1
ATOM 702 O O . GLU A 1 86 ? -34.148 -7.991 27.329 1.00 85.81 86 GLU A O 1
ATOM 707 N N . PRO A 1 87 ? -35.933 -8.826 28.413 1.00 82.94 87 PRO A N 1
ATOM 708 C CA . PRO A 1 87 ? -35.973 -7.737 29.377 1.00 82.94 87 PRO A CA 1
ATOM 709 C C . PRO A 1 87 ? -34.693 -7.755 30.221 1.00 82.94 87 PRO A C 1
ATOM 711 O O . PRO A 1 87 ? -34.361 -8.761 30.844 1.00 82.94 87 PRO A O 1
ATOM 714 N N . PHE A 1 88 ? -33.970 -6.637 30.233 1.00 81.88 88 PHE A N 1
ATOM 715 C CA . PHE A 1 88 ? -32.732 -6.472 30.989 1.00 81.88 88 PHE A CA 1
ATOM 716 C C . PHE A 1 88 ? -32.827 -5.265 31.921 1.00 81.88 88 PHE A C 1
ATOM 718 O O . PHE A 1 88 ? -33.568 -4.314 31.666 1.00 81.88 88 PHE A O 1
ATOM 725 N N .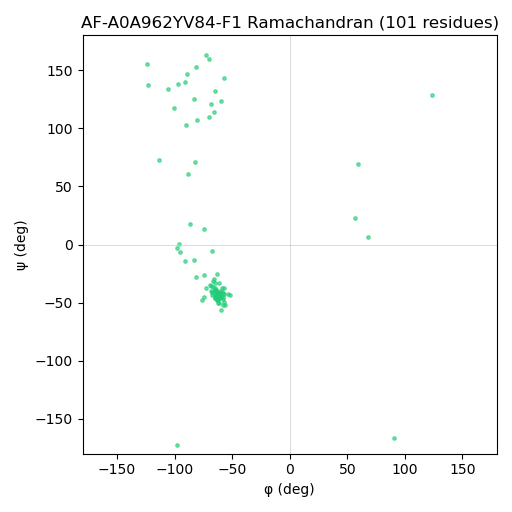 TYR A 1 89 ? -32.040 -5.295 32.994 1.00 82.88 89 TYR A N 1
ATOM 726 C CA . TYR A 1 89 ? -31.922 -4.198 33.949 1.00 82.88 89 TYR A CA 1
ATOM 727 C C . TYR A 1 89 ? -30.586 -3.481 33.744 1.00 82.88 89 TYR A C 1
ATOM 729 O O . TYR A 1 89 ? -29.544 -4.121 33.608 1.00 82.88 89 TYR A O 1
ATOM 737 N N . LEU A 1 90 ? -30.614 -2.147 33.706 1.00 83.81 90 LEU A N 1
ATOM 738 C CA . LEU A 1 90 ? -29.416 -1.317 33.587 1.00 83.81 90 LEU A CA 1
ATOM 739 C C . LEU A 1 90 ? -29.044 -0.777 34.973 1.00 83.81 90 LEU A C 1
ATOM 741 O O . LEU A 1 90 ? -29.813 -0.032 35.577 1.00 83.81 90 LEU A O 1
ATOM 745 N N . VAL A 1 91 ? -27.870 -1.144 35.480 1.00 84.00 91 VAL A N 1
ATOM 746 C CA . VAL A 1 91 ? -27.395 -0.670 36.786 1.00 84.00 91 VAL A CA 1
ATOM 747 C C . VAL A 1 91 ? -26.597 0.619 36.592 1.00 84.00 91 VAL A C 1
ATOM 749 O O . VAL A 1 91 ? -25.445 0.600 36.159 1.00 84.00 91 VAL A O 1
ATOM 752 N N . CYS A 1 92 ? -27.217 1.759 36.899 1.00 81.06 92 CYS A N 1
ATOM 753 C CA . CYS A 1 92 ? -26.597 3.082 36.811 1.00 81.06 92 CYS A CA 1
ATOM 754 C C . CYS A 1 92 ? -25.746 3.381 38.060 1.00 81.06 92 CYS A C 1
ATOM 756 O O . CYS A 1 92 ? -26.123 4.205 38.888 1.00 81.06 92 CYS A O 1
ATOM 758 N N . GLY A 1 93 ? -24.605 2.701 38.196 1.00 76.88 93 GLY A N 1
ATOM 759 C CA . GLY A 1 93 ? -23.625 2.942 39.262 1.00 76.88 93 GLY A CA 1
ATOM 760 C C . GLY A 1 93 ? -23.320 1.700 40.100 1.00 76.88 93 GLY A C 1
ATOM 761 O O . GLY A 1 93 ? -24.217 1.045 40.621 1.00 76.88 93 GLY A O 1
ATOM 762 N N . TYR A 1 94 ? -22.031 1.388 40.245 1.00 76.94 94 TYR A N 1
ATOM 763 C CA . TYR A 1 94 ? -21.543 0.212 40.969 1.00 76.94 94 TYR A CA 1
ATOM 764 C C . TYR A 1 94 ? -20.777 0.638 42.233 1.00 76.94 94 TYR A C 1
ATOM 766 O O . TYR A 1 94 ? -19.550 0.624 42.267 1.00 76.94 94 TYR A O 1
ATOM 774 N N . GLY A 1 95 ? -21.518 1.103 43.245 1.00 81.81 95 GLY A N 1
ATOM 775 C CA . GLY A 1 95 ? -21.014 1.351 44.609 1.00 81.81 95 GLY A CA 1
ATOM 776 C C . GLY A 1 95 ? -21.330 0.188 45.561 1.00 81.81 95 GLY A C 1
ATOM 777 O O . GLY A 1 95 ? -21.871 -0.821 45.113 1.00 81.81 95 GLY A O 1
ATOM 778 N N . GLU A 1 96 ? -21.067 0.322 46.869 1.00 78.81 96 GLU A N 1
ATOM 779 C CA . GLU A 1 96 ? -21.302 -0.762 47.853 1.00 78.81 9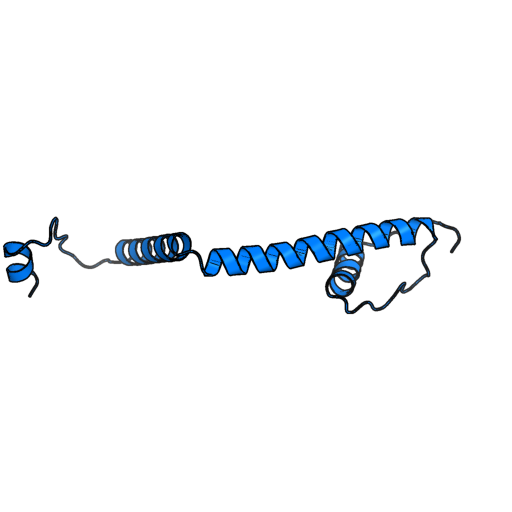6 GLU A CA 1
ATOM 780 C C . GLU A 1 96 ? -22.737 -1.318 47.817 1.00 78.81 96 GLU A C 1
ATOM 782 O O . GLU A 1 96 ? -22.946 -2.531 47.809 1.00 78.81 96 GLU A O 1
ATOM 787 N N . THR A 1 97 ? -23.741 -0.445 47.703 1.00 78.50 97 THR A N 1
ATOM 788 C CA . THR A 1 97 ? -25.149 -0.860 47.588 1.00 78.50 97 THR A CA 1
ATOM 789 C C . THR A 1 97 ? -25.443 -1.560 46.256 1.00 78.50 97 THR A C 1
ATOM 791 O O . THR A 1 97 ? -26.208 -2.519 46.217 1.00 78.50 97 THR A O 1
ATOM 794 N N . GLY A 1 98 ? -24.809 -1.121 45.163 1.00 74.38 98 GLY A N 1
ATOM 795 C CA . GLY A 1 98 ? -24.937 -1.759 43.848 1.00 74.38 98 GLY A CA 1
ATOM 796 C C . GLY A 1 98 ? -24.275 -3.139 43.802 1.00 74.38 98 GLY A C 1
ATOM 797 O O . GLY A 1 98 ? -24.808 -4.052 43.176 1.00 74.38 98 GLY A O 1
ATOM 798 N N . GLN A 1 99 ? -23.165 -3.318 44.526 1.00 78.38 99 GLN A N 1
ATOM 799 C CA . GLN A 1 99 ? -22.486 -4.604 44.691 1.00 78.38 99 GLN A CA 1
ATOM 800 C C . GLN A 1 99 ? -23.364 -5.638 45.396 1.00 78.38 99 GLN A C 1
ATOM 802 O O . GLN A 1 99 ? -23.388 -6.790 44.979 1.00 78.38 99 GLN A O 1
ATOM 807 N N . LEU A 1 100 ? -24.094 -5.227 46.437 1.00 78.44 100 LEU A N 1
ATOM 808 C CA . LEU A 1 100 ? -25.017 -6.099 47.172 1.00 78.44 100 LEU A CA 1
ATOM 809 C C . LEU A 1 100 ? -26.221 -6.539 46.327 1.00 78.44 100 LEU A C 1
ATOM 811 O O . LEU A 1 100 ? -26.726 -7.636 46.527 1.00 78.44 100 LEU A O 1
ATOM 815 N N . LEU A 1 101 ? -26.663 -5.699 45.389 1.00 76.75 101 LEU A N 1
ATOM 816 C CA . LEU A 1 101 ? -27.789 -5.974 44.489 1.00 76.75 101 LEU A CA 1
ATOM 817 C C . LEU A 1 101 ? -27.420 -6.840 43.275 1.00 76.75 101 LEU A C 1
ATOM 819 O O . LEU A 1 101 ? -28.291 -7.511 42.732 1.00 76.75 101 LEU A O 1
ATOM 823 N N . CYS A 1 102 ? -26.163 -6.798 42.822 1.00 74.75 102 CYS A N 1
ATOM 824 C CA . CYS A 1 102 ? -25.700 -7.531 41.633 1.00 74.75 102 CYS A CA 1
ATOM 825 C C . CYS A 1 102 ? -25.040 -8.883 41.952 1.00 74.75 102 CYS A C 1
ATOM 827 O O . CYS A 1 102 ? -24.542 -9.536 41.033 1.00 74.75 102 CYS A O 1
ATOM 829 N N . ARG A 1 103 ? -24.965 -9.255 43.233 1.00 61.28 103 ARG A N 1
ATOM 830 C CA . ARG A 1 103 ? -24.406 -10.526 43.704 1.00 61.28 103 ARG A CA 1
ATOM 831 C C . ARG A 1 103 ? -25.482 -11.600 43.761 1.00 61.28 103 ARG A C 1
ATOM 833 O O . ARG A 1 103 ? -25.128 -12.757 43.452 1.00 61.28 103 ARG A O 1
#

Radius of gyration: 27.3 Å; Cα contacts (8 Å, |Δi|>4): 30; chains: 1; bounding box: 50×18×78 Å

Secondary structure (DSSP, 8-state):
---------HHHHHHHHHHHHTT----S-SSPPPHHHHHHHHHHHHHHHHHHHHHHHHHHHHHH-HHH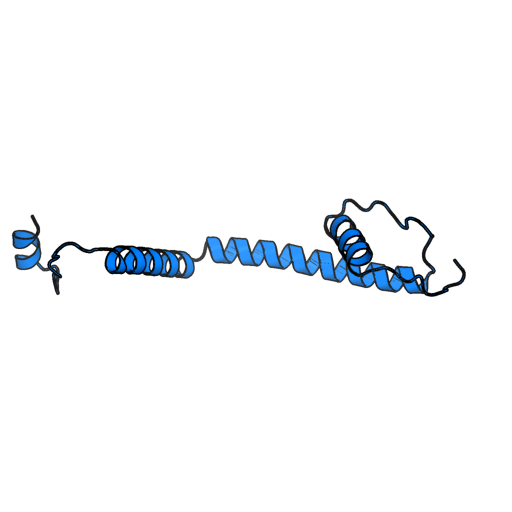HHHHHHHHHHHHHHH--S--------SHHHHHH--

pLDDT: mean 87.32, std 7.36, range [61.28, 95.88]

Mean predicted aligned error: 9.61 Å

Solvent-accessible surface area (backbone atoms only — not comparable to full-atom values): 6307 Å² total; per-residue (Å²): 94,92,66,70,86,76,88,68,54,71,68,56,51,51,52,55,48,53,40,43,49,70,69,66,54,94,68,60,74,94,59,64,64,21,75,70,53,46,56,52,49,54,53,52,43,57,52,40,42,54,51,53,55,50,50,52,51,51,50,54,51,48,72,68,30,65,66,52,52,47,51,52,50,52,54,51,50,53,53,51,61,72,66,58,86,64,96,78,84,84,81,92,61,86,50,77,72,40,51,68,73,75,109

Sequence (103 aa):
AEGQPTRMSFFHAFYFISYTATTIGFGEIPNAFSESQRLWIILCIYLSVIGWAYSIGALLALLQDQNFQNAVRVQRFNRVVRHLREPFYLVCGYGETGQLLCR